Protein AF-A0A8K0HVV8-F1 (afdb_monomer_lite)

Organism: Cocos nucifera (NCBI:txid13894)

Structure (mmCIF, N/CA/C/O backbone):
data_AF-A0A8K0HVV8-F1
#
_entry.id   AF-A0A8K0HVV8-F1
#
loop_
_atom_site.group_PDB
_atom_site.id
_atom_site.type_symbol
_atom_site.label_atom_id
_atom_site.label_alt_id
_atom_site.label_comp_id
_atom_site.label_asym_id
_atom_site.label_entity_id
_atom_site.label_seq_id
_atom_site.pdbx_PDB_ins_code
_atom_site.Cartn_x
_atom_site.Cartn_y
_atom_site.Cartn_z
_atom_site.occupancy
_atom_site.B_iso_or_equiv
_atom_site.auth_seq_id
_atom_site.auth_comp_id
_atom_site.auth_asym_id
_atom_site.auth_atom_id
_atom_site.pdbx_PDB_model_num
ATOM 1 N N . MET A 1 1 ? 27.138 4.296 -33.078 1.00 62.84 1 MET A N 1
ATOM 2 C CA . MET A 1 1 ? 27.936 3.426 -32.185 1.00 62.84 1 MET A CA 1
ATOM 3 C C . MET A 1 1 ? 29.413 3.745 -32.427 1.00 62.84 1 MET A C 1
ATOM 5 O O . MET A 1 1 ? 29.708 4.059 -33.575 1.00 62.84 1 MET A O 1
ATOM 9 N N . PRO A 1 2 ? 30.306 3.752 -31.420 1.00 76.06 2 PRO A N 1
ATOM 10 C CA . PRO A 1 2 ? 31.736 4.023 -31.625 1.00 76.06 2 PRO A CA 1
ATOM 11 C C . PRO A 1 2 ? 32.431 2.911 -32.425 1.00 76.06 2 PRO A C 1
ATOM 13 O O . PRO A 1 2 ? 32.001 1.758 -32.373 1.00 76.06 2 PRO A O 1
ATOM 16 N N . GLU A 1 3 ? 33.511 3.248 -33.131 1.00 67.00 3 GLU A N 1
ATOM 17 C CA . GLU A 1 3 ? 34.360 2.268 -33.821 1.00 67.00 3 GLU A CA 1
ATOM 18 C C . GLU A 1 3 ? 35.016 1.327 -32.792 1.00 67.00 3 GLU A C 1
ATOM 20 O O . GLU A 1 3 ? 35.699 1.785 -31.878 1.00 67.00 3 GLU A O 1
ATOM 25 N N . GLY A 1 4 ? 34.759 0.015 -32.903 1.00 72.25 4 GLY A N 1
ATOM 26 C CA . GLY A 1 4 ? 35.258 -1.016 -31.974 1.00 72.25 4 GLY A CA 1
ATOM 27 C C . GLY A 1 4 ? 34.227 -1.611 -31.001 1.00 72.25 4 GLY A C 1
ATOM 28 O O . GLY A 1 4 ? 34.602 -2.320 -30.072 1.00 72.25 4 GLY A O 1
ATOM 29 N N . TRP A 1 5 ? 32.931 -1.336 -31.176 1.00 74.56 5 TRP A N 1
ATOM 30 C CA . TRP A 1 5 ? 31.871 -1.961 -30.378 1.00 74.56 5 TRP A CA 1
ATOM 31 C C . TRP A 1 5 ? 31.567 -3.399 -30.843 1.00 74.56 5 TRP A C 1
ATOM 33 O O . TRP A 1 5 ? 30.959 -3.588 -31.892 1.00 74.56 5 TRP A O 1
ATOM 43 N N . ASP A 1 6 ? 31.935 -4.394 -30.029 1.00 63.94 6 ASP A N 1
ATOM 44 C CA . ASP A 1 6 ? 31.708 -5.838 -30.263 1.00 63.94 6 ASP A CA 1
ATOM 45 C C . ASP A 1 6 ? 30.411 -6.370 -29.603 1.00 63.94 6 ASP A C 1
ATOM 47 O O . ASP A 1 6 ? 30.267 -7.543 -29.271 1.00 63.94 6 ASP A O 1
ATOM 51 N N . GLY A 1 7 ? 29.454 -5.485 -29.309 1.00 69.25 7 GLY A N 1
ATOM 52 C CA . GLY A 1 7 ? 28.209 -5.871 -28.644 1.00 69.25 7 GLY A CA 1
ATOM 53 C C . GLY A 1 7 ? 27.123 -6.300 -29.631 1.00 69.25 7 GLY A C 1
ATOM 54 O O . GLY A 1 7 ? 26.759 -5.535 -30.526 1.00 69.25 7 GLY A O 1
ATOM 55 N N . THR A 1 8 ? 26.532 -7.476 -29.411 1.00 71.12 8 THR A N 1
ATOM 56 C CA . THR A 1 8 ? 25.331 -7.943 -30.117 1.00 71.12 8 THR A CA 1
ATOM 57 C C . THR A 1 8 ? 24.171 -6.979 -29.853 1.00 71.12 8 THR A C 1
ATOM 59 O O . THR A 1 8 ? 23.808 -6.722 -28.703 1.00 71.12 8 THR A O 1
ATOM 62 N N . THR A 1 9 ? 23.595 -6.406 -30.912 1.00 71.31 9 THR A N 1
ATOM 63 C CA . THR A 1 9 ? 22.410 -5.542 -30.787 1.00 71.31 9 THR A CA 1
ATOM 64 C C . THR A 1 9 ? 21.223 -6.415 -30.382 1.00 71.31 9 THR A C 1
ATOM 66 O O . THR A 1 9 ? 20.939 -7.395 -31.064 1.00 71.31 9 THR A O 1
ATOM 69 N N . ARG A 1 10 ? 20.567 -6.102 -29.256 1.00 73.12 10 ARG A N 1
ATOM 70 C CA . ARG A 1 10 ? 19.358 -6.819 -28.817 1.00 73.12 10 ARG A CA 1
ATOM 71 C C . ARG A 1 10 ? 18.196 -6.483 -29.738 1.00 73.12 10 ARG A C 1
ATOM 73 O O . ARG A 1 10 ? 18.048 -5.318 -30.113 1.00 73.12 10 ARG A O 1
ATOM 80 N N . ASP A 1 11 ? 17.378 -7.481 -30.049 1.00 79.38 11 ASP A N 1
ATOM 81 C CA . ASP A 1 11 ? 16.154 -7.268 -30.808 1.00 79.38 11 ASP A CA 1
ATOM 82 C C . ASP A 1 11 ? 15.215 -6.333 -30.010 1.00 79.38 11 ASP A C 1
ATOM 84 O O . ASP A 1 11 ? 14.971 -6.575 -28.818 1.00 79.38 11 ASP A O 1
ATOM 88 N N . PRO A 1 12 ? 14.718 -5.235 -30.608 1.00 80.81 12 PRO A N 1
ATOM 89 C CA . PRO A 1 12 ? 13.728 -4.370 -29.974 1.00 80.81 12 PRO A CA 1
ATOM 90 C C . PRO A 1 12 ? 12.501 -5.123 -29.432 1.00 80.81 12 PRO A C 1
ATOM 92 O O . PRO A 1 12 ? 11.990 -4.745 -28.373 1.00 80.81 12 PRO A O 1
ATOM 95 N N . ASP A 1 13 ? 12.063 -6.192 -30.099 1.00 82.12 13 ASP A N 1
ATOM 96 C CA . ASP A 1 13 ? 10.893 -6.987 -29.714 1.00 82.12 13 ASP A CA 1
ATOM 97 C C . ASP A 1 13 ? 11.158 -7.828 -28.458 1.00 82.12 13 ASP A C 1
ATOM 99 O O . ASP A 1 13 ? 10.296 -7.926 -27.580 1.00 82.12 13 ASP A O 1
ATOM 103 N N . GLU A 1 14 ? 12.374 -8.361 -28.300 1.00 81.75 14 GLU A N 1
ATOM 104 C CA . GLU A 1 14 ? 12.787 -9.051 -27.069 1.00 81.75 14 GLU A CA 1
ATOM 105 C C . GLU A 1 14 ? 12.770 -8.092 -25.870 1.00 81.75 14 GLU A C 1
ATOM 107 O O . GLU A 1 14 ? 12.246 -8.416 -24.799 1.00 81.75 14 GLU A O 1
ATOM 112 N N . VAL A 1 15 ? 13.283 -6.871 -26.055 1.00 82.25 15 VAL A N 1
ATOM 113 C CA . VAL A 1 15 ? 13.283 -5.835 -25.010 1.00 82.25 15 VAL A CA 1
ATOM 114 C C . VAL A 1 15 ? 11.854 -5.417 -24.647 1.00 82.25 15 VAL A C 1
ATOM 116 O O . VAL A 1 15 ? 11.544 -5.242 -23.463 1.00 82.25 15 VAL A O 1
ATOM 119 N N . LEU A 1 16 ? 10.967 -5.282 -25.637 1.00 83.00 16 LEU A N 1
ATOM 120 C CA . LEU A 1 16 ? 9.549 -4.973 -25.425 1.00 83.00 16 LEU A CA 1
ATOM 121 C C . LEU A 1 16 ? 8.842 -6.081 -24.638 1.00 83.00 16 LEU A C 1
ATOM 123 O O . LEU A 1 16 ? 8.111 -5.784 -23.687 1.00 83.00 16 LEU A O 1
ATOM 127 N N . TYR A 1 17 ? 9.097 -7.345 -24.974 1.00 85.19 17 TYR A N 1
ATOM 128 C CA . TYR A 1 17 ? 8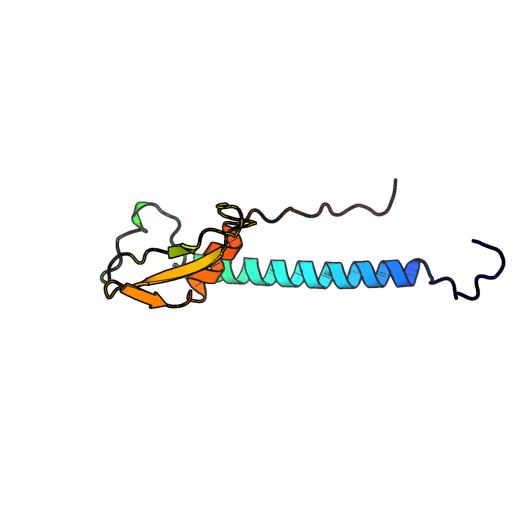.541 -8.487 -24.252 1.00 85.19 17 TYR A CA 1
ATOM 129 C C . TYR A 1 17 ? 8.998 -8.513 -22.788 1.00 85.19 17 TYR A C 1
ATOM 131 O O . TYR A 1 17 ? 8.170 -8.662 -21.887 1.00 85.19 17 TYR A O 1
ATOM 139 N N . GLU A 1 18 ? 10.285 -8.282 -22.512 1.00 86.31 18 GLU A N 1
ATOM 140 C CA . GLU A 1 18 ? 10.787 -8.198 -21.134 1.00 86.31 18 GLU A CA 1
ATOM 141 C C . GLU A 1 18 ? 10.105 -7.089 -20.318 1.00 86.31 18 GLU A C 1
ATOM 143 O O . GLU A 1 18 ? 9.809 -7.274 -19.131 1.00 86.31 18 GLU A O 1
ATOM 148 N N . ILE A 1 19 ? 9.880 -5.922 -20.932 1.00 85.50 19 ILE A N 1
ATOM 149 C CA . ILE A 1 19 ? 9.178 -4.802 -20.293 1.00 85.50 19 ILE A CA 1
ATOM 150 C C . ILE A 1 19 ? 7.728 -5.198 -20.004 1.00 85.50 19 ILE A C 1
ATOM 152 O O . ILE A 1 19 ? 7.268 -5.007 -18.876 1.00 85.50 19 ILE A O 1
ATOM 156 N N . SER A 1 20 ? 7.048 -5.806 -20.979 1.00 85.44 20 SER A N 1
ATOM 157 C CA . SER A 1 20 ? 5.668 -6.280 -20.842 1.00 85.44 20 SER A CA 1
ATOM 158 C C . SER A 1 20 ? 5.529 -7.321 -19.729 1.00 85.44 20 SER A C 1
ATOM 160 O O . SER A 1 20 ? 4.637 -7.211 -18.894 1.00 85.44 20 SER A O 1
ATOM 162 N N . MET A 1 21 ? 6.436 -8.298 -19.653 1.00 90.12 21 MET A N 1
ATOM 163 C CA . MET A 1 21 ? 6.421 -9.336 -18.613 1.00 90.12 21 MET A CA 1
ATOM 164 C C . MET A 1 21 ? 6.614 -8.753 -17.210 1.00 90.12 21 MET A C 1
ATOM 166 O O . MET A 1 21 ? 5.934 -9.144 -16.258 1.00 90.12 21 MET A O 1
ATOM 170 N N . LYS A 1 22 ? 7.526 -7.783 -17.065 1.00 88.81 22 LYS A N 1
ATOM 171 C CA . LYS A 1 22 ? 7.722 -7.069 -15.794 1.00 88.81 22 LYS A CA 1
ATOM 172 C C . LYS A 1 22 ? 6.486 -6.254 -15.421 1.00 88.81 22 LYS A C 1
ATOM 174 O O . LYS A 1 22 ? 6.148 -6.171 -14.240 1.00 88.81 22 LYS A O 1
ATOM 179 N N . GLU A 1 23 ? 5.831 -5.633 -16.399 1.00 85.25 23 GLU A N 1
ATOM 180 C CA . GLU A 1 23 ? 4.599 -4.877 -16.182 1.00 85.25 23 GLU A CA 1
ATOM 181 C C . GLU A 1 23 ? 3.447 -5.777 -15.734 1.00 85.25 23 GLU A C 1
ATOM 183 O O . GLU A 1 23 ? 2.817 -5.475 -14.719 1.00 85.25 23 GLU A O 1
ATOM 188 N N . ASP A 1 24 ? 3.230 -6.902 -16.411 1.00 88.81 24 ASP A N 1
ATOM 189 C CA . ASP A 1 24 ? 2.153 -7.840 -16.090 1.00 88.81 24 ASP A CA 1
ATOM 190 C C . ASP A 1 24 ? 2.289 -8.405 -14.669 1.00 88.81 24 ASP A C 1
ATOM 192 O O . ASP A 1 24 ? 1.344 -8.368 -13.877 1.00 88.81 24 ASP A O 1
ATOM 196 N N . GLN A 1 25 ? 3.508 -8.785 -14.271 1.00 90.19 25 GLN A N 1
ATOM 197 C CA . GLN A 1 25 ? 3.789 -9.226 -12.903 1.00 90.19 25 GLN A CA 1
ATOM 198 C C . GLN A 1 25 ? 3.436 -8.146 -11.862 1.00 90.19 25 GLN A C 1
ATOM 200 O O . GLN A 1 25 ? 2.790 -8.433 -10.850 1.00 90.19 25 GLN A O 1
ATOM 205 N N . MET A 1 26 ? 3.813 -6.885 -12.110 1.00 85.00 26 MET A N 1
ATOM 206 C CA . MET A 1 26 ? 3.474 -5.773 -11.211 1.00 85.00 26 MET A CA 1
ATOM 207 C C . MET A 1 26 ? 1.959 -5.533 -11.137 1.00 85.00 26 MET A C 1
ATOM 209 O O . MET A 1 26 ? 1.426 -5.274 -10.051 1.00 85.00 26 MET A O 1
ATOM 213 N N . LEU A 1 27 ? 1.263 -5.603 -12.275 1.00 88.00 27 LEU A N 1
ATOM 214 C CA . LEU A 1 27 ? -0.188 -5.427 -12.356 1.00 88.00 27 LEU A CA 1
ATOM 215 C C . LEU A 1 27 ? -0.924 -6.534 -11.599 1.00 88.00 27 LEU A C 1
ATOM 217 O O . LEU A 1 27 ? -1.844 -6.241 -10.827 1.00 88.00 27 LEU A O 1
ATOM 221 N N . TYR A 1 28 ? -0.489 -7.782 -11.760 1.00 90.12 28 TYR A N 1
ATOM 222 C CA . TYR A 1 28 ? -1.050 -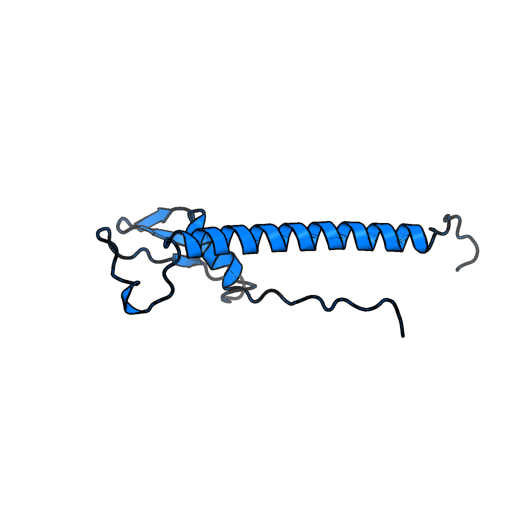8.928 -11.057 1.00 90.12 28 TYR A CA 1
ATOM 223 C C . TYR A 1 28 ? -0.882 -8.799 -9.539 1.00 90.12 28 TYR A C 1
ATOM 225 O O . TYR A 1 28 ? -1.850 -8.933 -8.782 1.00 90.12 28 TYR A O 1
ATOM 233 N N . GLU A 1 29 ? 0.318 -8.452 -9.070 1.00 88.19 29 GLU A N 1
ATOM 234 C CA . GLU A 1 29 ? 0.572 -8.228 -7.645 1.00 88.19 29 GLU A CA 1
ATOM 235 C C . GLU A 1 29 ? -0.312 -7.117 -7.066 1.00 88.19 29 GLU A C 1
ATOM 237 O O . GLU A 1 29 ? -0.863 -7.253 -5.965 1.00 88.19 29 GLU A O 1
ATOM 242 N N . GLU A 1 30 ? -0.488 -6.015 -7.799 1.00 85.69 30 GLU A N 1
ATOM 243 C CA . GLU A 1 30 ? -1.377 -4.935 -7.383 1.00 85.69 30 GLU A CA 1
ATOM 244 C C . GLU A 1 30 ? -2.844 -5.384 -7.343 1.00 85.69 30 GLU A C 1
ATOM 246 O O . GLU A 1 30 ? -3.563 -5.067 -6.384 1.00 85.69 30 GLU A O 1
ATOM 251 N N . PHE A 1 31 ? -3.289 -6.135 -8.350 1.00 89.25 31 PHE A N 1
ATOM 252 C CA . PHE A 1 31 ? -4.638 -6.685 -8.413 1.00 89.25 31 PHE A CA 1
ATOM 253 C C . PHE A 1 31 ? -4.929 -7.583 -7.209 1.00 89.25 31 PHE A C 1
ATOM 255 O O . PHE A 1 31 ? -5.909 -7.348 -6.498 1.00 89.25 31 PHE A O 1
ATOM 262 N N . VAL A 1 32 ? -4.051 -8.544 -6.909 1.00 90.12 32 VAL A N 1
ATOM 263 C CA . VAL A 1 32 ? -4.206 -9.464 -5.770 1.00 90.12 32 VAL A CA 1
ATOM 264 C C . VAL A 1 32 ? -4.250 -8.700 -4.445 1.00 90.12 32 VAL A C 1
ATOM 266 O O . VAL A 1 32 ? -5.122 -8.953 -3.608 1.00 90.12 32 VAL A O 1
ATOM 269 N N . GLN A 1 33 ? -3.372 -7.708 -4.257 1.00 85.56 33 GLN A N 1
ATOM 270 C CA . GLN A 1 33 ? -3.387 -6.853 -3.062 1.00 85.56 33 GLN A CA 1
ATOM 271 C C . GLN A 1 33 ? -4.727 -6.119 -2.898 1.00 85.56 33 GLN A C 1
ATOM 273 O O . GLN A 1 33 ? -5.286 -6.072 -1.795 1.00 85.56 33 GLN A O 1
ATOM 278 N N . ARG A 1 34 ? -5.261 -5.544 -3.983 1.00 86.00 34 ARG A N 1
ATOM 279 C CA . ARG A 1 34 ? -6.552 -4.837 -3.975 1.00 86.00 34 ARG A CA 1
ATOM 280 C C . ARG A 1 34 ? -7.719 -5.793 -3.737 1.00 86.00 34 ARG A C 1
ATOM 282 O O . ARG A 1 34 ? -8.596 -5.474 -2.933 1.00 86.00 34 ARG A O 1
ATOM 289 N N . LEU A 1 35 ? -7.711 -6.958 -4.379 1.00 90.44 35 LEU A N 1
ATOM 290 C CA . LEU A 1 35 ? -8.746 -7.979 -4.244 1.00 90.44 35 LEU A CA 1
ATOM 291 C C . LEU A 1 35 ? -8.821 -8.508 -2.809 1.00 90.44 35 LEU A C 1
ATOM 293 O O . LEU A 1 35 ? -9.905 -8.545 -2.233 1.00 90.44 35 LEU A O 1
ATOM 297 N N . ASN A 1 36 ? -7.684 -8.847 -2.200 1.00 88.19 36 ASN A N 1
ATOM 298 C CA . ASN A 1 36 ? -7.638 -9.344 -0.823 1.00 88.19 36 ASN A CA 1
ATOM 299 C C . ASN A 1 36 ? -8.174 -8.316 0.179 1.00 88.19 36 ASN A C 1
ATOM 301 O O . ASN A 1 36 ? -8.926 -8.665 1.085 1.00 88.19 36 ASN A O 1
ATOM 305 N N . PHE A 1 37 ? -7.863 -7.032 -0.009 1.00 86.31 37 PHE A N 1
ATOM 306 C CA . PHE A 1 37 ? -8.449 -5.969 0.809 1.00 86.31 37 PHE A CA 1
ATOM 307 C C . PHE A 1 37 ? -9.965 -5.842 0.606 1.00 86.31 37 PHE A C 1
ATOM 309 O O . PHE A 1 37 ? -10.709 -5.686 1.574 1.00 86.31 37 PHE A O 1
ATOM 316 N N . ASN A 1 38 ? -10.439 -5.928 -0.638 1.00 87.25 38 ASN A N 1
ATOM 317 C CA . ASN A 1 38 ? -11.869 -5.871 -0.933 1.00 87.25 38 ASN A CA 1
ATOM 318 C C . ASN A 1 38 ? -12.621 -7.063 -0.327 1.00 87.25 38 ASN A C 1
ATOM 320 O O . ASN A 1 38 ? -13.691 -6.863 0.239 1.00 87.25 38 ASN A O 1
ATOM 324 N N . LYS A 1 39 ? -12.039 -8.269 -0.341 1.00 90.00 39 LYS A N 1
ATOM 325 C CA . LYS A 1 39 ? -12.594 -9.439 0.360 1.00 90.00 39 LYS A CA 1
ATOM 326 C C . LYS A 1 39 ? -12.774 -9.164 1.858 1.00 90.00 39 LYS A C 1
ATOM 328 O O . LYS A 1 39 ? -13.849 -9.411 2.390 1.00 90.00 39 LYS A O 1
ATOM 333 N N . LYS A 1 40 ? -11.784 -8.549 2.516 1.00 86.75 40 LYS A N 1
ATOM 334 C CA . LYS A 1 40 ? -11.881 -8.151 3.936 1.00 86.75 40 LYS A CA 1
ATOM 335 C C . LYS A 1 40 ? -12.914 -7.052 4.200 1.00 86.75 40 LYS A C 1
ATOM 337 O O . LYS A 1 40 ? -13.525 -7.018 5.265 1.00 86.75 40 LYS A O 1
ATOM 342 N N . LYS A 1 41 ? -13.137 -6.151 3.237 1.00 83.81 41 LYS A N 1
ATOM 343 C CA . LYS A 1 41 ? -14.251 -5.188 3.291 1.00 83.81 41 LYS A CA 1
ATOM 344 C C . LYS A 1 41 ? -15.605 -5.883 3.235 1.00 83.81 41 LYS A C 1
ATOM 346 O O . LYS A 1 41 ? -16.464 -5.559 4.046 1.00 83.81 41 LYS A O 1
ATOM 351 N N . VAL A 1 42 ? -15.777 -6.827 2.311 1.00 86.38 42 VAL A N 1
ATOM 352 C CA . VAL A 1 42 ? -17.014 -7.615 2.178 1.00 86.38 42 VAL A CA 1
ATOM 353 C C . VAL A 1 42 ? -17.264 -8.451 3.437 1.00 86.38 42 VAL A C 1
ATOM 355 O O . VAL A 1 42 ? -18.393 -8.507 3.906 1.00 86.38 42 VAL A O 1
ATOM 358 N N . ALA A 1 43 ? -16.210 -9.004 4.043 1.00 87.38 43 ALA A N 1
ATOM 359 C CA . ALA A 1 43 ? -16.284 -9.734 5.310 1.00 87.38 43 ALA A CA 1
ATOM 360 C C . ALA A 1 43 ? -16.562 -8.847 6.547 1.00 87.38 43 ALA A C 1
ATOM 362 O O . ALA A 1 43 ? -16.710 -9.361 7.650 1.00 87.38 43 ALA A O 1
ATOM 363 N N . GLY A 1 44 ? -16.606 -7.516 6.405 1.00 81.75 44 GLY A N 1
ATOM 364 C CA . GLY A 1 44 ? -16.870 -6.591 7.515 1.00 81.75 44 GLY A CA 1
ATOM 365 C C . GLY A 1 44 ? -15.681 -6.330 8.452 1.00 81.75 44 GLY A C 1
ATOM 366 O O . GLY A 1 44 ? -15.806 -5.539 9.389 1.00 81.75 44 GLY A O 1
ATOM 367 N N . GLU A 1 45 ? -14.511 -6.918 8.185 1.00 82.62 45 GLU A N 1
ATOM 368 C CA . GLU A 1 45 ? -13.277 -6.678 8.950 1.00 82.62 45 GLU A CA 1
ATOM 369 C C . GLU A 1 45 ? -12.773 -5.237 8.771 1.00 82.62 45 GLU A C 1
ATOM 371 O O . GLU A 1 45 ? -12.249 -4.611 9.696 1.00 82.62 45 GLU A O 1
ATOM 376 N N . VAL A 1 46 ? -12.943 -4.683 7.565 1.00 80.38 46 VAL A N 1
ATOM 377 C CA . VAL A 1 46 ? -12.533 -3.313 7.239 1.00 80.38 46 VAL A CA 1
ATOM 378 C C . VAL A 1 46 ? -13.709 -2.361 7.419 1.00 80.38 46 VAL A C 1
ATOM 380 O O . VAL A 1 46 ? -14.577 -2.191 6.558 1.00 80.38 46 VAL A O 1
ATOM 383 N N . LYS A 1 47 ? -13.695 -1.678 8.557 1.00 77.62 47 LYS A N 1
ATOM 384 C CA . LYS A 1 47 ? -14.744 -0.756 8.982 1.00 77.62 47 LYS A CA 1
ATOM 385 C C . LYS A 1 47 ? -14.650 0.594 8.267 1.00 77.62 47 LYS A C 1
ATOM 387 O O . LYS A 1 47 ? -13.736 1.383 8.503 1.00 77.62 47 LYS A O 1
ATOM 392 N N . CYS A 1 48 ? -15.619 0.875 7.396 1.00 70.81 48 CYS A N 1
ATOM 393 C CA . CYS A 1 48 ? -15.660 2.118 6.616 1.00 70.81 48 CYS A CA 1
ATOM 394 C C . CYS A 1 48 ? -16.445 3.244 7.316 1.00 70.81 48 CYS A C 1
ATOM 396 O O . CYS A 1 48 ? -16.099 4.415 7.169 1.00 70.81 48 CYS A O 1
ATOM 398 N N . HIS A 1 49 ? -17.482 2.909 8.093 1.00 78.31 49 HIS A N 1
ATOM 399 C CA . HIS A 1 49 ? -18.384 3.903 8.681 1.00 78.31 49 HIS A CA 1
ATOM 400 C C . HIS A 1 49 ? -17.837 4.509 9.981 1.00 78.31 49 HIS A C 1
ATOM 402 O O . HIS A 1 49 ? -17.309 3.787 10.829 1.00 78.31 49 HIS A O 1
ATOM 408 N N . LYS A 1 50 ? -18.036 5.815 10.207 1.00 70.44 50 LYS A N 1
ATOM 409 C CA . LYS A 1 50 ? -17.526 6.514 11.404 1.00 70.44 50 LYS A CA 1
ATOM 410 C C . LYS A 1 50 ? -17.977 5.870 12.723 1.00 70.44 50 LYS A C 1
ATOM 412 O O . LYS A 1 50 ? -17.153 5.690 13.608 1.00 70.44 50 LYS A O 1
ATOM 417 N N . TYR A 1 51 ? -19.232 5.418 12.818 1.00 70.75 51 TYR A N 1
ATOM 418 C CA . TYR A 1 51 ? -19.753 4.771 14.035 1.00 70.75 51 TYR A CA 1
ATOM 419 C C . TYR A 1 51 ? -19.296 3.323 14.212 1.00 70.75 51 TYR A C 1
ATOM 421 O O . TYR A 1 51 ? -19.373 2.785 15.308 1.00 70.75 51 TYR A O 1
ATOM 429 N N . SER A 1 52 ? -18.798 2.686 13.151 1.00 68.31 52 SER A N 1
ATOM 430 C CA . SER A 1 52 ? -18.240 1.336 13.246 1.00 68.31 52 SER A CA 1
ATOM 431 C C . SER A 1 52 ? -16.835 1.343 13.873 1.00 68.31 52 SER A C 1
ATOM 433 O O . SER A 1 52 ? -16.416 0.340 14.454 1.00 68.31 52 SER A O 1
ATOM 435 N N . ARG A 1 53 ? -16.158 2.505 13.885 1.00 68.19 53 ARG A N 1
ATOM 436 C CA . ARG A 1 53 ? -14.878 2.770 14.571 1.00 68.19 53 ARG A CA 1
ATOM 437 C C . ARG A 1 53 ? -15.034 2.884 16.097 1.00 68.19 53 ARG A C 1
ATOM 439 O O . ARG A 1 53 ? -14.444 3.762 16.723 1.00 68.19 53 ARG A O 1
ATOM 446 N N . ARG A 1 54 ? -15.865 2.032 16.707 1.00 72.25 54 ARG A N 1
ATOM 447 C CA . ARG A 1 54 ? -15.956 1.943 18.171 1.00 72.25 54 ARG A CA 1
ATOM 448 C C . ARG A 1 54 ? -14.607 1.489 18.718 1.00 72.25 54 ARG A C 1
ATOM 450 O O . ARG A 1 54 ? -13.927 0.676 18.091 1.00 72.25 54 ARG A O 1
ATOM 457 N N . ARG A 1 55 ? -14.255 2.017 19.889 1.00 69.56 55 ARG A N 1
ATOM 458 C CA . ARG A 1 55 ? -13.092 1.576 20.659 1.00 69.56 55 ARG A CA 1
ATOM 459 C C . ARG A 1 55 ? -13.169 0.045 20.839 1.00 69.56 55 ARG A C 1
ATOM 461 O O . ARG A 1 55 ? -14.217 -0.425 21.284 1.00 69.56 55 ARG A O 1
ATOM 468 N N . PRO A 1 56 ? -12.117 -0.715 20.484 1.00 76.81 56 PRO A N 1
ATOM 469 C CA . PRO A 1 56 ? -12.022 -2.129 20.837 1.00 76.81 56 PRO A CA 1
ATOM 470 C C . PRO A 1 56 ? -12.098 -2.304 22.357 1.00 76.81 56 PRO A C 1
ATOM 472 O O . PRO A 1 56 ? -11.658 -1.418 23.089 1.00 76.81 56 PRO A O 1
ATOM 475 N N . SER A 1 57 ? -12.619 -3.434 22.836 1.00 79.19 57 SER A N 1
ATOM 476 C CA . SER A 1 57 ? -12.652 -3.758 24.273 1.00 79.19 57 SER A CA 1
ATOM 477 C C . SER A 1 57 ? -11.261 -3.695 24.912 1.00 79.19 57 SER A C 1
ATOM 479 O O . SER A 1 57 ? -11.120 -3.215 26.029 1.00 79.19 57 SER A O 1
ATOM 481 N N . GLU A 1 58 ? -10.235 -4.094 24.161 1.00 80.88 58 GLU A N 1
ATOM 482 C CA . GLU A 1 58 ? -8.822 -4.082 24.562 1.00 80.88 58 GLU A CA 1
ATOM 483 C C . GLU A 1 58 ? -8.169 -2.684 24.528 1.00 80.88 58 GLU A C 1
ATOM 485 O O . GLU A 1 58 ? -7.022 -2.519 24.934 1.00 80.88 58 GLU A O 1
ATOM 490 N N . GLY A 1 59 ? -8.879 -1.650 24.061 1.00 81.44 59 GLY A N 1
ATOM 491 C CA . GLY A 1 59 ? -8.361 -0.283 23.964 1.00 81.44 59 GLY A CA 1
ATOM 492 C C . GLY A 1 59 ? -7.772 0.084 22.596 1.00 81.44 59 GLY A C 1
ATOM 493 O O . GLY A 1 59 ? -7.977 -0.600 21.595 1.00 81.44 59 GLY A O 1
ATOM 494 N N . TRP A 1 60 ? -7.109 1.246 22.526 1.00 76.75 60 TRP A N 1
ATOM 495 C CA . TRP A 1 60 ? -6.478 1.752 21.299 1.00 76.75 60 TRP A CA 1
ATOM 496 C C . TRP A 1 60 ? -4.985 1.443 21.321 1.00 76.75 60 TRP A C 1
ATOM 498 O O . TRP A 1 60 ? -4.290 1.807 22.264 1.00 76.75 60 TRP A O 1
ATOM 508 N N . SER A 1 61 ? -4.486 0.834 20.249 1.00 81.31 61 SER A N 1
ATOM 509 C CA . SER A 1 61 ? -3.053 0.714 19.999 1.00 81.31 61 SER A CA 1
ATOM 510 C C . SER A 1 61 ? -2.565 1.916 19.191 1.00 81.31 61 SER A C 1
ATOM 512 O O . SER A 1 61 ? -3.136 2.237 18.147 1.00 81.31 61 SER A O 1
ATOM 514 N N . PHE A 1 62 ? -1.499 2.574 19.643 1.00 80.81 62 PHE A N 1
ATOM 515 C CA . PHE A 1 62 ? -0.884 3.671 18.898 1.00 80.81 62 PHE A CA 1
ATOM 516 C C . PHE A 1 62 ? 0.235 3.136 18.010 1.00 80.81 62 PHE A C 1
ATOM 518 O O . PHE A 1 62 ? 1.196 2.534 18.493 1.00 80.81 62 PHE A O 1
ATOM 525 N N . THR A 1 63 ? 0.112 3.373 16.703 1.00 86.75 63 THR A N 1
ATOM 526 C CA . THR A 1 63 ? 1.215 3.141 15.767 1.00 86.75 63 THR A CA 1
ATOM 527 C C . THR A 1 63 ? 2.150 4.342 15.810 1.00 86.75 63 THR A C 1
ATOM 529 O O . THR A 1 63 ? 1.737 5.464 15.519 1.00 86.75 63 THR A O 1
ATOM 532 N N . ILE A 1 64 ? 3.405 4.105 16.174 1.00 87.31 64 ILE A N 1
ATOM 533 C CA . ILE A 1 64 ? 4.456 5.115 16.254 1.00 87.31 64 ILE A CA 1
ATOM 534 C C . ILE A 1 64 ? 5.369 4.971 15.040 1.00 87.31 64 ILE A C 1
ATOM 536 O O . ILE A 1 64 ? 5.790 3.871 14.680 1.00 87.31 64 ILE A O 1
ATOM 540 N N . GLU A 1 65 ? 5.686 6.101 14.412 1.00 87.56 65 GLU A N 1
ATOM 541 C CA . GLU A 1 65 ? 6.695 6.200 13.362 1.00 87.56 65 GLU A CA 1
ATOM 542 C C . GLU A 1 65 ? 7.971 6.805 13.951 1.00 87.56 65 GLU A C 1
ATOM 544 O O . GLU A 1 65 ? 7.951 7.920 14.481 1.00 87.56 65 GLU A O 1
ATOM 549 N N . LYS A 1 66 ? 9.090 6.077 13.859 1.00 84.62 66 LYS A N 1
ATOM 550 C CA . LYS A 1 66 ? 10.389 6.616 14.277 1.00 84.62 66 LYS A CA 1
ATOM 551 C C . LYS A 1 66 ? 10.791 7.735 13.316 1.00 84.62 66 LYS A C 1
ATOM 553 O O . LYS A 1 66 ? 10.660 7.588 12.104 1.00 84.62 66 LYS A O 1
ATOM 558 N N . LEU A 1 67 ? 11.303 8.845 13.842 1.00 83.81 67 LEU A N 1
ATOM 559 C CA . LEU A 1 67 ? 11.777 9.946 13.005 1.00 83.81 67 LEU A CA 1
ATOM 560 C C . LEU A 1 67 ? 12.918 9.458 12.095 1.00 83.81 67 LEU A C 1
ATOM 562 O O . LEU A 1 67 ? 13.841 8.787 12.560 1.00 83.81 67 LEU A O 1
ATOM 566 N N . GLY A 1 68 ? 12.842 9.763 10.798 1.00 81.12 68 GLY A N 1
ATOM 567 C CA . GLY A 1 68 ? 13.899 9.397 9.855 1.00 81.12 68 GLY A CA 1
ATOM 568 C C . GLY A 1 68 ? 15.170 10.246 10.023 1.00 81.12 68 GLY A C 1
ATOM 569 O O . GLY A 1 68 ? 15.145 11.248 10.740 1.00 81.12 68 GLY A O 1
ATOM 570 N N . PRO A 1 69 ? 16.266 9.928 9.303 1.00 77.12 69 PRO A N 1
ATOM 571 C CA . PRO A 1 69 ? 17.571 10.598 9.436 1.00 77.12 69 PRO A CA 1
ATOM 572 C C . PRO A 1 69 ? 17.556 12.122 9.246 1.00 77.12 69 PRO A C 1
ATOM 574 O O . PRO A 1 69 ? 18.461 12.814 9.6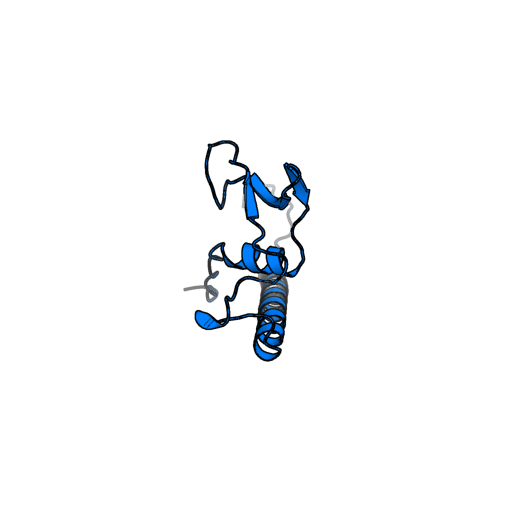90 1.00 77.12 69 PRO A O 1
ATOM 577 N N . ARG A 1 70 ? 16.531 12.660 8.574 1.00 78.12 70 ARG A N 1
ATOM 578 C CA . ARG A 1 70 ? 16.345 14.104 8.337 1.00 78.12 70 ARG A CA 1
ATOM 579 C C . ARG A 1 70 ? 15.208 14.717 9.161 1.00 78.12 70 ARG A C 1
ATOM 581 O O . ARG A 1 70 ? 14.656 15.739 8.769 1.00 78.12 70 ARG A O 1
ATOM 588 N N . GLY A 1 71 ? 14.776 14.041 10.222 1.00 77.50 71 GLY A N 1
ATOM 589 C CA . GLY A 1 71 ? 13.617 14.444 11.018 1.00 77.50 71 GLY A CA 1
ATOM 590 C C . GLY A 1 71 ? 12.280 14.383 10.267 1.00 77.50 71 GLY A C 1
ATOM 591 O O . GLY A 1 71 ? 11.281 14.938 10.717 1.00 77.50 71 GLY A O 1
ATOM 592 N N . LYS A 1 72 ? 12.253 13.727 9.100 1.00 73.94 72 LYS A N 1
ATOM 593 C CA . LYS A 1 72 ? 11.076 13.645 8.229 1.00 73.94 72 LYS A CA 1
ATOM 594 C C . LYS A 1 72 ? 10.196 12.454 8.609 1.00 73.94 72 LYS A C 1
ATOM 596 O O . LYS A 1 72 ? 10.700 11.434 9.076 1.00 73.94 72 LYS A O 1
ATOM 601 N N . ARG A 1 73 ? 8.890 12.602 8.366 1.00 73.00 73 ARG A N 1
ATOM 602 C CA . ARG A 1 73 ? 7.879 11.531 8.405 1.00 73.00 73 ARG A CA 1
ATOM 603 C C . ARG A 1 73 ? 7.555 11.057 6.977 1.00 73.00 73 ARG A C 1
ATOM 605 O O . ARG A 1 73 ? 7.776 11.801 6.018 1.00 73.00 73 ARG A O 1
ATOM 612 N N . GLY A 1 74 ? 7.014 9.854 6.814 1.00 72.56 74 GLY A N 1
ATOM 613 C CA . GLY A 1 74 ? 6.544 9.301 5.540 1.00 72.56 74 GLY A CA 1
ATOM 614 C C . GLY A 1 74 ? 7.658 8.714 4.666 1.00 72.56 74 GLY A C 1
ATOM 615 O O . GLY A 1 74 ? 8.457 7.913 5.134 1.00 72.56 74 GLY A O 1
ATOM 616 N N . GLY A 1 75 ? 7.730 9.101 3.383 1.00 63.25 75 GLY A N 1
ATOM 617 C CA . GLY A 1 75 ? 8.671 8.561 2.374 1.00 63.25 75 GLY A CA 1
ATOM 618 C C . GLY A 1 75 ? 10.174 8.783 2.634 1.00 63.25 75 GLY A C 1
ATOM 619 O O . GLY A 1 75 ? 10.992 8.540 1.755 1.00 63.25 75 GLY A O 1
ATOM 620 N N . GLY A 1 76 ? 10.534 9.257 3.826 1.00 63.53 76 GLY A N 1
ATOM 621 C CA . GLY A 1 76 ? 11.892 9.294 4.373 1.00 63.53 76 GLY A CA 1
ATOM 622 C C . GLY A 1 76 ? 11.913 9.170 5.902 1.00 63.53 76 GLY A C 1
ATOM 623 O O . GLY A 1 76 ? 12.895 9.576 6.523 1.00 63.53 76 GLY A O 1
ATOM 624 N N . GLY A 1 77 ? 10.811 8.696 6.492 1.00 66.44 77 GLY A N 1
ATOM 625 C CA . GLY A 1 77 ? 10.672 8.385 7.909 1.00 66.44 77 GLY A CA 1
ATOM 626 C C . GLY A 1 77 ? 11.231 7.008 8.250 1.00 66.44 77 GLY A C 1
ATOM 627 O O . GLY A 1 77 ? 11.582 6.221 7.369 1.00 66.44 77 GLY A O 1
ATOM 628 N N . GLY A 1 78 ? 11.377 6.746 9.544 1.00 71.88 78 GLY A N 1
ATOM 629 C CA . GLY A 1 78 ? 11.852 5.470 10.062 1.00 71.88 78 GLY A CA 1
ATOM 630 C C . GLY A 1 78 ? 10.774 4.387 10.041 1.00 71.88 78 GLY A C 1
ATOM 631 O O . GLY A 1 78 ? 9.691 4.545 9.478 1.00 71.88 78 GLY A O 1
ATOM 632 N N . TRP A 1 79 ? 11.076 3.252 10.672 1.00 79.31 79 TRP A N 1
ATOM 633 C CA . TRP A 1 79 ? 10.131 2.141 10.761 1.00 79.31 79 TRP A CA 1
ATOM 634 C C . TRP A 1 79 ? 8.852 2.526 11.534 1.00 79.31 79 TRP A C 1
ATOM 636 O O . TRP A 1 79 ? 8.844 3.476 12.324 1.00 79.31 79 TRP A O 1
ATOM 646 N N . LYS A 1 80 ? 7.764 1.780 11.320 1.00 88.00 80 LYS A N 1
ATOM 647 C CA . LYS A 1 80 ? 6.515 1.910 12.085 1.00 88.00 80 LYS A CA 1
ATOM 648 C C . LYS A 1 80 ? 6.320 0.682 12.973 1.00 88.00 80 LYS A C 1
ATOM 650 O O . LYS A 1 80 ? 6.528 -0.438 12.510 1.00 88.00 80 LYS A O 1
ATOM 655 N N . PHE A 1 81 ? 5.909 0.890 14.219 1.00 90.00 81 PHE A N 1
ATOM 656 C CA . PHE A 1 81 ? 5.643 -0.164 15.206 1.00 90.00 81 PHE A CA 1
ATOM 657 C C . PHE A 1 81 ? 4.496 0.246 16.133 1.00 90.00 81 PHE A C 1
ATOM 659 O O . PHE A 1 81 ? 4.079 1.403 16.126 1.00 90.00 81 PHE A O 1
ATOM 666 N N . VAL A 1 82 ? 3.980 -0.685 16.932 1.00 91.06 82 VAL A N 1
ATOM 667 C CA . VAL A 1 82 ? 2.966 -0.381 17.951 1.00 91.06 82 VAL A CA 1
ATOM 668 C C . VAL A 1 82 ? 3.625 -0.312 19.323 1.00 91.06 82 VAL A C 1
ATOM 670 O O . VAL A 1 82 ? 4.349 -1.233 19.700 1.00 91.06 82 VAL A O 1
ATOM 673 N N . SER A 1 83 ? 3.365 0.771 20.058 1.00 88.38 83 SER A N 1
ATOM 674 C CA . SER A 1 83 ? 3.781 0.904 21.459 1.00 88.38 83 SER A CA 1
ATOM 675 C C . SER A 1 83 ? 2.791 0.196 22.369 1.00 88.38 83 SER A C 1
ATOM 677 O O . SER A 1 83 ? 1.578 0.382 22.229 1.00 88.38 83 SER A O 1
ATOM 679 N N . LEU A 1 84 ? 3.314 -0.587 23.304 1.00 87.31 84 LEU A N 1
ATOM 680 C CA . LEU A 1 84 ? 2.536 -1.245 24.342 1.00 87.31 84 LEU A CA 1
ATOM 681 C C . LEU A 1 84 ? 2.521 -0.394 25.630 1.00 87.31 84 LEU A C 1
ATOM 683 O O . LEU A 1 84 ? 3.379 0.481 25.796 1.00 87.31 84 LEU A O 1
ATOM 687 N N . PRO A 1 85 ? 1.527 -0.589 26.522 1.00 84.25 85 PRO A N 1
ATOM 688 C CA . PRO A 1 85 ? 1.395 0.198 27.754 1.00 84.25 85 PRO A CA 1
ATOM 689 C C . PRO A 1 85 ? 2.560 0.037 28.738 1.00 84.25 85 PRO A C 1
ATOM 691 O O . PRO A 1 85 ? 2.813 0.930 29.538 1.00 84.25 85 PRO A O 1
ATOM 694 N N . ASP A 1 86 ? 3.269 -1.086 28.668 1.00 87.88 86 ASP A N 1
ATOM 695 C CA . ASP A 1 86 ? 4.453 -1.414 29.470 1.00 87.88 86 ASP A CA 1
ATOM 696 C C . ASP A 1 86 ? 5.741 -0.734 28.961 1.00 87.88 86 ASP A C 1
ATOM 698 O O . ASP A 1 86 ? 6.824 -0.966 29.494 1.00 87.88 86 ASP A O 1
ATOM 702 N N . GLY A 1 87 ? 5.641 0.098 27.918 1.00 83.62 87 GLY A N 1
ATOM 703 C CA . GLY A 1 87 ? 6.779 0.759 27.278 1.00 83.62 87 GLY A CA 1
ATOM 704 C C . GLY A 1 87 ? 7.527 -0.123 26.277 1.00 83.62 87 GLY A C 1
ATOM 705 O O . GLY A 1 87 ? 8.449 0.358 25.614 1.00 83.62 87 GLY A O 1
ATOM 706 N N . SER A 1 88 ? 7.130 -1.387 26.118 1.00 88.19 88 SER A N 1
ATOM 707 C CA . SER A 1 88 ? 7.676 -2.259 25.085 1.00 88.19 88 SER A CA 1
ATOM 708 C C . SER A 1 88 ? 7.057 -1.947 23.714 1.00 88.19 88 SER A C 1
ATOM 710 O O . SER A 1 88 ? 6.123 -1.150 23.568 1.00 88.19 88 SER A O 1
ATOM 712 N N . SER A 1 89 ? 7.611 -2.548 22.661 1.00 90.31 89 SER A N 1
ATOM 713 C CA . SER A 1 89 ? 7.108 -2.374 21.298 1.00 90.31 89 SER A CA 1
ATOM 714 C C . SER A 1 89 ? 6.881 -3.715 20.628 1.00 90.31 89 SER A C 1
ATOM 716 O O . SER A 1 89 ? 7.655 -4.654 20.811 1.00 90.31 89 SER A O 1
ATOM 718 N N . ARG A 1 90 ? 5.830 -3.788 19.809 1.00 91.44 90 ARG A N 1
ATOM 719 C CA . ARG A 1 90 ? 5.573 -4.937 18.939 1.00 91.44 90 ARG A CA 1
ATOM 720 C C . ARG A 1 90 ? 5.602 -4.535 17.472 1.00 91.44 90 ARG A C 1
ATOM 722 O O . ARG A 1 90 ? 5.250 -3.410 17.099 1.00 91.44 90 ARG A O 1
ATOM 729 N N . ALA A 1 91 ? 5.968 -5.491 16.624 1.00 90.62 91 ALA A N 1
ATOM 730 C CA . ALA A 1 91 ? 5.855 -5.335 15.182 1.00 90.62 91 ALA A CA 1
ATOM 731 C C . ALA A 1 91 ? 4.383 -5.185 14.752 1.00 90.62 91 ALA A C 1
ATOM 733 O O . ALA A 1 91 ? 3.451 -5.610 15.444 1.00 90.62 91 ALA A O 1
ATOM 734 N N . LEU A 1 92 ? 4.186 -4.581 13.579 1.00 89.75 92 LEU A N 1
ATOM 735 C CA . LEU A 1 92 ? 2.867 -4.460 12.966 1.00 89.75 92 LEU A CA 1
ATOM 736 C C . LEU A 1 92 ? 2.327 -5.841 12.572 1.00 89.75 92 LEU A C 1
ATOM 738 O O . LEU A 1 92 ? 3.048 -6.644 11.967 1.00 89.75 92 LEU A O 1
ATOM 742 N N . ASN A 1 93 ? 1.052 -6.092 12.854 1.00 89.81 93 ASN A N 1
ATOM 743 C CA . ASN A 1 93 ? 0.350 -7.266 12.336 1.00 89.81 93 ASN A CA 1
ATOM 744 C C . ASN A 1 93 ? 0.027 -7.095 10.836 1.00 89.81 93 ASN A C 1
ATOM 746 O O . ASN A 1 93 ? 0.240 -6.030 10.248 1.00 89.81 93 ASN A O 1
ATOM 750 N N . ASP A 1 94 ? -0.495 -8.135 10.190 1.00 86.00 94 ASP A N 1
ATOM 751 C CA . ASP A 1 94 ? -0.737 -8.101 8.741 1.00 86.00 94 ASP A CA 1
ATOM 752 C C . ASP A 1 94 ? -1.797 -7.076 8.322 1.00 86.00 94 ASP A C 1
ATOM 754 O O . ASP A 1 94 ? -1.709 -6.498 7.236 1.00 86.00 94 ASP A O 1
ATOM 758 N N . MET A 1 95 ? -2.769 -6.793 9.192 1.00 82.69 95 MET A N 1
ATOM 759 C CA . MET A 1 95 ? -3.783 -5.765 8.951 1.00 82.69 95 MET A CA 1
ATOM 760 C C . MET A 1 95 ? -3.1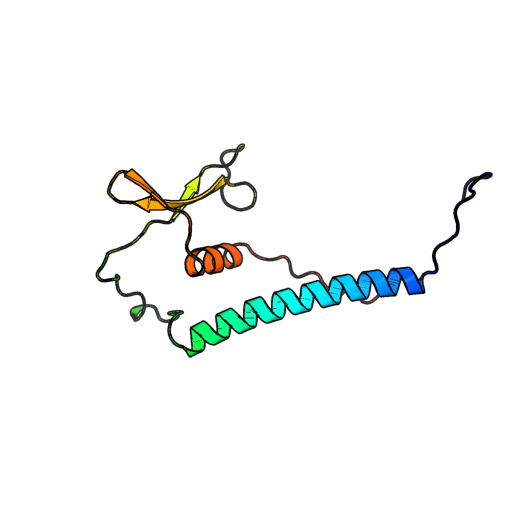96 -4.356 9.043 1.00 82.69 95 MET A C 1
ATOM 762 O O . MET A 1 95 ? -3.401 -3.540 8.148 1.00 82.69 95 MET A O 1
ATOM 766 N N . GLU A 1 96 ? -2.415 -4.072 10.078 1.00 86.19 96 GLU A N 1
ATOM 767 C CA . GLU A 1 96 ? -1.719 -2.800 10.281 1.00 86.19 96 GLU A CA 1
ATOM 768 C C . GLU A 1 96 ? -0.715 -2.542 9.152 1.00 86.19 96 GLU A C 1
ATOM 770 O O . GLU A 1 96 ? -0.715 -1.463 8.556 1.00 86.19 96 GLU A O 1
ATOM 775 N N . LYS A 1 97 ? 0.076 -3.557 8.773 1.00 85.75 97 LYS A N 1
ATOM 776 C CA . LYS A 1 97 ? 0.971 -3.500 7.603 1.00 85.75 97 LYS A CA 1
ATOM 777 C C . LYS A 1 97 ? 0.203 -3.168 6.327 1.00 85.75 97 LYS A C 1
ATOM 779 O O . LYS A 1 97 ? 0.681 -2.379 5.509 1.00 85.75 97 LYS A O 1
ATOM 784 N N . MET A 1 98 ? -0.980 -3.757 6.143 1.00 83.38 98 MET A N 1
ATOM 785 C CA . MET A 1 98 ? -1.833 -3.484 4.988 1.00 83.38 98 MET A CA 1
ATOM 786 C C . MET A 1 98 ? -2.302 -2.025 4.957 1.00 83.38 98 MET A C 1
ATOM 788 O O . MET A 1 98 ? -2.247 -1.406 3.894 1.00 83.38 98 MET A O 1
ATOM 792 N N . TYR A 1 99 ? -2.721 -1.458 6.092 1.00 81.69 99 TYR A N 1
ATOM 793 C CA . TYR A 1 99 ? -3.119 -0.048 6.173 1.00 81.69 99 TYR A CA 1
ATOM 794 C C . TYR A 1 99 ? -1.944 0.897 5.907 1.00 81.69 99 TYR A C 1
ATOM 796 O O . TYR A 1 99 ? -2.068 1.793 5.071 1.00 81.69 99 TYR A O 1
ATOM 804 N N . VAL A 1 100 ? -0.778 0.643 6.509 1.00 81.50 100 VAL A N 1
ATOM 805 C CA . VAL A 1 100 ? 0.439 1.447 6.291 1.00 81.50 100 VAL A CA 1
ATOM 806 C C . VAL A 1 100 ? 0.848 1.472 4.816 1.00 81.50 100 VAL A C 1
ATOM 808 O O . VAL A 1 100 ? 1.154 2.537 4.282 1.00 81.50 100 VAL A O 1
ATOM 811 N N . LYS A 1 101 ? 0.798 0.327 4.120 1.00 79.12 101 LYS A N 1
ATOM 812 C CA . LYS A 1 101 ? 1.100 0.243 2.676 1.00 79.12 101 LYS A CA 1
ATOM 813 C C . LYS A 1 101 ? 0.148 1.059 1.792 1.00 79.12 101 LYS A C 1
ATOM 815 O O . LYS A 1 101 ? 0.461 1.279 0.624 1.00 79.12 101 LYS A O 1
ATOM 820 N N . ARG A 1 102 ? -1.025 1.447 2.304 1.00 73.44 102 ARG A N 1
ATOM 821 C CA . ARG A 1 102 ? -2.037 2.232 1.579 1.00 73.44 102 ARG A CA 1
ATOM 822 C C . ARG A 1 102 ? -2.028 3.714 1.943 1.00 73.44 102 ARG A C 1
ATOM 824 O O . ARG A 1 102 ? -2.550 4.501 1.161 1.00 73.44 102 ARG A O 1
ATOM 831 N N . GLU A 1 103 ? -1.468 4.091 3.092 1.00 73.00 103 GLU A N 1
ATOM 832 C CA . GLU A 1 103 ? -1.274 5.502 3.451 1.00 73.00 103 GLU A CA 1
ATOM 833 C C . GLU A 1 103 ? -0.330 6.204 2.477 1.00 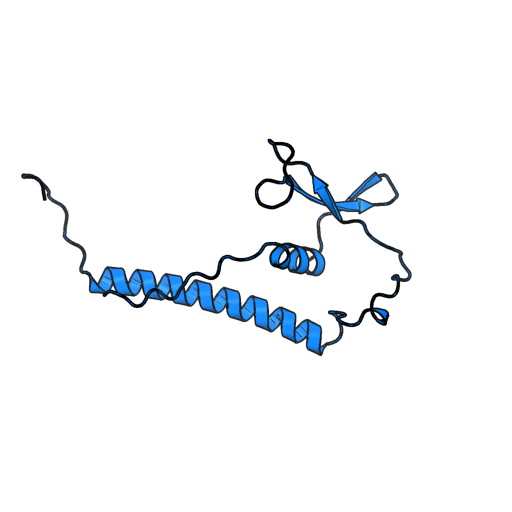73.00 103 GLU A C 1
ATOM 835 O O . GLU A 1 103 ? -0.520 7.380 2.178 1.00 73.00 103 GLU A O 1
ATOM 840 N N . THR A 1 104 ? 0.684 5.495 1.972 1.00 65.81 104 THR A N 1
ATOM 841 C CA . THR A 1 104 ? 1.611 6.046 0.988 1.00 65.81 104 THR A CA 1
ATOM 842 C C . THR A 1 104 ? 0.922 6.142 -0.377 1.00 65.81 104 THR A C 1
ATOM 844 O O . THR A 1 104 ? 0.540 5.117 -0.950 1.00 65.81 104 THR A O 1
ATOM 847 N N . PRO A 1 105 ? 0.757 7.354 -0.946 1.00 66.38 105 PRO A N 1
ATOM 848 C CA . PRO A 1 105 ? 0.210 7.498 -2.286 1.00 66.38 105 PRO A CA 1
ATOM 849 C C . PRO A 1 105 ? 1.126 6.779 -3.277 1.00 66.38 105 PRO A C 1
ATOM 851 O O . PRO A 1 105 ? 2.254 7.207 -3.530 1.00 66.38 105 PRO A O 1
ATOM 854 N N . LYS A 1 106 ? 0.661 5.663 -3.842 1.00 67.62 106 LYS A N 1
ATOM 855 C CA . LYS A 1 106 ? 1.382 4.991 -4.922 1.00 67.62 106 LYS A CA 1
ATOM 856 C C . LYS A 1 106 ? 1.254 5.858 -6.171 1.00 67.62 106 LYS A C 1
ATOM 858 O O . LYS A 1 106 ? 0.146 6.100 -6.649 1.00 67.62 106 LYS A O 1
ATOM 863 N N . ARG A 1 107 ? 2.382 6.343 -6.702 1.00 68.25 107 ARG A N 1
ATOM 864 C CA . ARG A 1 107 ? 2.396 7.018 -8.007 1.00 68.25 107 ARG A CA 1
ATOM 865 C C . ARG A 1 107 ? 1.868 6.036 -9.049 1.00 68.25 107 ARG A C 1
ATOM 867 O O . ARG A 1 107 ? 2.502 5.018 -9.308 1.00 68.25 107 ARG A O 1
ATOM 874 N N . ARG A 1 108 ? 0.712 6.346 -9.638 1.00 65.69 108 ARG A N 1
ATOM 875 C CA . ARG A 1 108 ? 0.172 5.583 -10.764 1.00 65.69 108 ARG A CA 1
ATOM 876 C C . ARG A 1 108 ? 1.132 5.775 -11.935 1.00 65.69 108 ARG A C 1
ATOM 878 O O . ARG A 1 108 ? 1.269 6.894 -12.430 1.00 65.69 108 ARG A O 1
ATOM 885 N N . ARG A 1 109 ? 1.838 4.716 -12.335 1.00 67.94 109 ARG A N 1
ATOM 886 C CA . ARG A 1 109 ? 2.602 4.745 -13.584 1.00 67.94 109 ARG A CA 1
ATOM 887 C C . ARG A 1 109 ? 1.581 4.921 -14.706 1.00 67.94 109 ARG A C 1
ATOM 889 O O . ARG A 1 109 ? 0.557 4.239 -14.719 1.00 67.94 109 ARG A O 1
ATOM 896 N N . ARG A 1 110 ? 1.782 5.927 -15.561 1.00 65.25 110 ARG A N 1
ATOM 897 C CA . ARG A 1 110 ? 0.982 6.029 -16.783 1.00 65.25 110 ARG A CA 1
ATOM 898 C C . ARG A 1 110 ? 1.337 4.806 -17.618 1.00 65.25 110 ARG A C 1
ATOM 900 O O . ARG A 1 110 ? 2.520 4.500 -17.726 1.00 65.25 110 ARG A O 1
ATOM 907 N N . ILE A 1 111 ? 0.324 4.149 -18.174 1.00 67.31 111 ILE A N 1
ATOM 908 C CA . ILE A 1 111 ? 0.516 3.225 -19.288 1.00 67.31 111 ILE A CA 1
ATOM 909 C C . ILE A 1 111 ? 1.011 4.133 -20.412 1.00 67.31 111 ILE A C 1
ATOM 911 O O . ILE A 1 111 ? 0.232 4.896 -20.987 1.00 67.31 111 ILE A O 1
ATOM 915 N N . ILE A 1 112 ? 2.329 4.225 -20.574 1.00 63.19 112 ILE A N 1
ATOM 916 C CA . ILE A 1 112 ? 2.910 4.977 -21.677 1.00 63.19 112 ILE A CA 1
ATOM 917 C C . ILE A 1 112 ? 2.580 4.123 -22.893 1.00 63.19 112 ILE A C 1
ATOM 919 O O . ILE A 1 112 ? 3.114 3.027 -23.025 1.00 63.19 112 ILE A O 1
ATOM 923 N N . ALA A 1 113 ? 1.651 4.588 -23.733 1.00 58.41 113 ALA A N 1
ATOM 924 C CA . ALA A 1 113 ? 1.509 4.013 -25.060 1.00 58.41 113 ALA A CA 1
ATOM 925 C C . ALA A 1 113 ? 2.895 4.084 -25.718 1.00 58.41 113 ALA A C 1
ATOM 927 O O . ALA A 1 113 ? 3.521 5.152 -25.647 1.00 58.41 113 ALA A O 1
ATOM 928 N N . PRO A 1 114 ? 3.413 2.977 -26.270 1.00 57.09 114 PRO A N 1
ATOM 929 C CA . PRO A 1 114 ? 4.718 2.991 -26.894 1.00 57.09 114 PRO A CA 1
ATOM 930 C C . PRO A 1 114 ? 4.630 3.961 -28.077 1.00 57.09 114 PRO A C 1
ATOM 932 O O . PRO A 1 114 ? 3.939 3.697 -29.052 1.00 57.09 114 PRO A O 1
ATOM 935 N N . PHE A 1 115 ? 5.325 5.090 -27.938 1.00 55.19 115 PHE A N 1
ATOM 936 C CA . PHE A 1 115 ? 5.624 6.078 -28.975 1.00 55.19 115 PHE A CA 1
ATOM 937 C C . PHE A 1 115 ? 4.482 7.002 -29.453 1.00 55.19 115 PHE A C 1
ATOM 939 O O . PHE A 1 115 ? 3.363 6.601 -29.768 1.00 55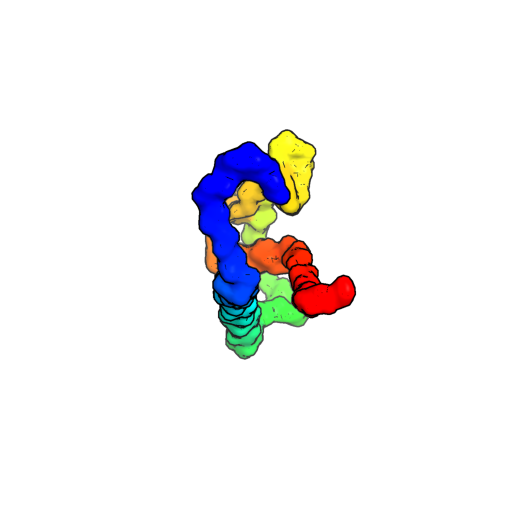.19 115 PHE A O 1
ATOM 946 N N . LYS A 1 116 ? 4.829 8.291 -29.534 1.00 41.97 116 LYS A N 1
ATOM 947 C CA . LYS A 1 116 ? 4.339 9.250 -30.524 1.00 41.97 116 LYS A CA 1
ATOM 948 C C . LYS A 1 116 ? 5.563 9.817 -31.224 1.00 41.97 116 LYS A C 1
ATOM 950 O O . LYS A 1 116 ? 6.572 10.003 -30.503 1.00 41.97 116 LYS A O 1
#

InterPro domains:
  IPR052851 GAMETE CELL DEFECTIVE 1 mitochondrial [PTHR35476] (1-111)

Foldseek 3Di:
DDPPDPDDDDDPVVVVVVVVVVVVVVVVVVVVLVVVVVVCVVVVVDDDDPVVPDADPVGDWDWDWAQAPVSDDDPRTHDIWTADPVRDTDHDDPVRVSVSVVVHPDPPDPPPDPDD

Secondary structure (DSSP, 8-state):
--TT--PPPPPHHHHHHHHHHHHHHHHHHHHHHHHHHHHHHHTT-S--SGGG-PPPTT-PPEEEEPPPTTS--STT---EEEEPTTS-EEPPPHHHHHHHHHHS---------S--

Sequence (116 aa):
MPEGWDGTTRDPDEVLYEISMKEDQMLYEEFVQRLNFNKKKVAGEVKCHKYSRRRPSEGWSFTIEKLGPRGKRGGGGGWKFVSLPDGSSRALNDMEKMYVKRETPKRRRRIIAPFK

Radius of gyration: 22.32 Å; chains: 1; bounding box: 55×24×63 Å

pLDDT: mean 79.05, std 9.57, range [41.97, 91.44]